Protein AF-A0A1R3HWG0-F1 (afdb_monomer)

pLDDT: mean 81.0, std 17.45, range [39.25, 95.12]

Solvent-accessible surface area (backbone atoms only — not comparable to full-atom values): 5310 Å² total; per-residue (Å²): 133,88,78,82,74,75,49,72,66,58,54,51,54,50,51,53,53,51,54,49,54,52,52,48,48,53,45,42,52,54,48,54,71,47,37,55,99,52,33,26,45,54,67,36,42,14,56,38,28,47,76,68,34,32,55,60,19,66,60,48,25,51,53,32,27,40,73,38,74,67,58,88,42,40,46,63,82,38,64,67,34,39,48,43,35,36,54,42,62,74,69,49,62,59,61,83,127

Nearest PDB structures (foldseek):
  4q04-assembly1_A  TM=6.152E-01  e=1.174E+00  Entamoeba histolytica
  2jq6-assembly1_A  TM=4.435E-01  e=1.039E+00  Homo sapiens
  3fia-assembly1_A  TM=5.300E-01  e=2.441E+00  Homo sapiens
  3t3u-assembly1_A  TM=6.505E-01  e=6.484E+00  Toxoplasma gondii

Sequence (97 aa):
MSSCKASKDDLEMRWIRRNKSSNDEELRSTICNYARDGWLSKRALADAFDVLNIINPDYAASKAIEQANGGYGINTKDDKELGKVVKYASTAPRSTN

Structure (mmCIF, N/CA/C/O backbone):
data_AF-A0A1R3HWG0-F1
#
_entry.id   AF-A0A1R3HWG0-F1
#
loop_
_atom_site.group_PDB
_atom_site.id
_atom_site.type_symbol
_atom_site.label_atom_id
_atom_site.label_alt_id
_atom_site.label_comp_id
_atom_site.label_asym_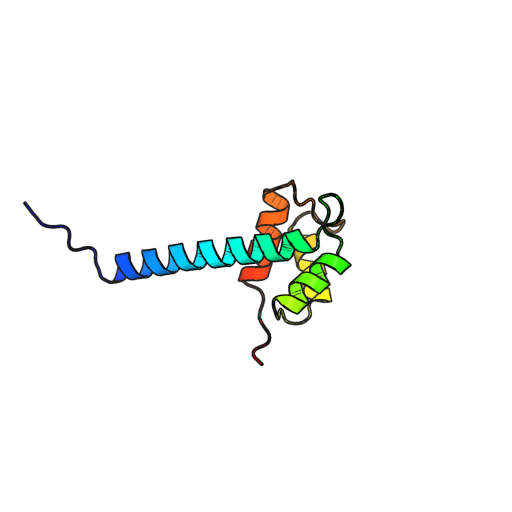id
_atom_site.label_entity_id
_atom_site.label_seq_id
_atom_site.pdbx_PDB_ins_code
_atom_site.Cartn_x
_atom_site.Cartn_y
_atom_site.Cartn_z
_atom_site.occupancy
_atom_site.B_iso_or_equiv
_atom_site.auth_seq_id
_atom_site.auth_comp_id
_atom_site.auth_asym_id
_atom_site.auth_atom_id
_atom_site.pdbx_PDB_model_num
ATOM 1 N N . MET A 1 1 ? 18.598 19.541 44.949 1.00 39.25 1 MET A N 1
ATOM 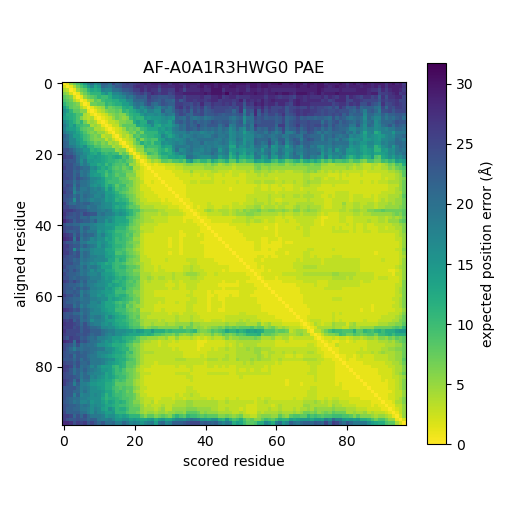2 C CA . MET A 1 1 ? 18.698 18.910 43.614 1.00 39.25 1 MET A CA 1
ATOM 3 C C . MET A 1 1 ? 17.291 18.527 43.183 1.00 39.25 1 MET A C 1
ATOM 5 O O . MET A 1 1 ? 16.738 17.569 43.706 1.00 39.25 1 MET A O 1
ATOM 9 N N . SER A 1 2 ? 16.659 19.366 42.358 1.00 40.19 2 SER A N 1
ATOM 10 C CA . SER A 1 2 ? 15.255 19.222 41.961 1.00 40.19 2 SER A CA 1
ATOM 11 C C . SER A 1 2 ? 15.063 17.985 41.089 1.00 40.19 2 SER A C 1
ATOM 13 O O . SER A 1 2 ? 15.627 17.880 40.006 1.00 40.19 2 SER A O 1
ATOM 15 N N . SER A 1 3 ? 14.288 17.035 41.607 1.00 42.59 3 SER A N 1
ATOM 16 C CA . SER A 1 3 ? 13.902 15.804 40.928 1.00 42.59 3 SER A CA 1
ATOM 17 C C . SER A 1 3 ? 12.926 16.152 39.801 1.00 42.59 3 SER A C 1
ATOM 19 O O . SER A 1 3 ? 11.817 16.620 40.071 1.00 42.59 3 SER A O 1
ATOM 21 N N . CYS A 1 4 ? 13.342 15.978 38.545 1.00 41.97 4 CYS A N 1
ATOM 22 C CA . CYS A 1 4 ? 12.477 16.136 37.380 1.00 41.97 4 CYS A CA 1
ATOM 23 C C . CYS A 1 4 ? 11.396 15.047 37.414 1.00 41.97 4 CYS A C 1
ATOM 25 O O . CYS A 1 4 ? 11.578 13.954 36.882 1.00 41.97 4 CYS A O 1
ATOM 27 N N . LYS A 1 5 ? 10.266 15.329 38.070 1.00 48.97 5 LYS A N 1
ATOM 28 C CA . LYS A 1 5 ? 9.025 14.578 37.873 1.00 48.97 5 LYS A CA 1
ATOM 29 C C . LYS A 1 5 ? 8.632 14.767 36.412 1.00 48.97 5 LYS A C 1
ATOM 31 O O . LYS A 1 5 ? 8.177 15.844 36.038 1.00 48.97 5 LYS A O 1
ATOM 36 N N . ALA A 1 6 ? 8.862 13.747 35.589 1.00 51.69 6 ALA A N 1
ATOM 37 C CA . ALA A 1 6 ? 8.299 13.698 34.248 1.00 51.69 6 ALA A CA 1
ATOM 38 C C . ALA A 1 6 ? 6.781 13.891 34.378 1.00 51.69 6 ALA A C 1
ATOM 40 O O . ALA A 1 6 ? 6.131 13.154 35.128 1.00 51.69 6 ALA A O 1
ATOM 41 N N . SER A 1 7 ? 6.246 14.932 33.733 1.00 54.59 7 SER A N 1
ATOM 42 C CA . SER A 1 7 ? 4.806 15.200 33.745 1.00 54.59 7 SER A CA 1
ATOM 43 C C . SER A 1 7 ? 4.071 13.990 33.178 1.00 54.59 7 SER A C 1
ATOM 45 O O . SER A 1 7 ? 4.603 13.269 32.330 1.00 54.59 7 SER A O 1
ATOM 47 N N . LYS A 1 8 ? 2.838 13.764 33.630 1.00 56.09 8 LYS A N 1
ATOM 48 C CA . LYS A 1 8 ? 1.977 12.682 33.130 1.00 56.09 8 LYS A CA 1
ATOM 49 C C . LYS A 1 8 ? 1.829 12.762 31.598 1.00 56.09 8 LYS A C 1
ATOM 51 O O . LYS A 1 8 ? 1.845 11.731 30.935 1.00 56.09 8 LYS A O 1
ATOM 56 N N . ASP A 1 9 ? 1.853 13.983 31.061 1.00 55.38 9 ASP A N 1
ATOM 57 C CA . ASP A 1 9 ? 1.874 14.310 29.631 1.00 55.38 9 ASP A CA 1
ATOM 58 C C . ASP A 1 9 ? 3.119 13.791 28.890 1.00 55.38 9 ASP A C 1
ATOM 60 O O . ASP A 1 9 ? 3.023 13.349 27.747 1.00 55.38 9 ASP A O 1
ATOM 64 N N . ASP A 1 10 ? 4.296 13.799 29.527 1.00 54.19 10 ASP A N 1
ATOM 65 C CA . ASP A 1 10 ? 5.552 13.335 28.916 1.00 54.19 10 ASP A CA 1
ATOM 66 C C . ASP A 1 10 ? 5.567 11.803 28.794 1.00 54.19 10 ASP A C 1
ATOM 68 O O . ASP A 1 10 ? 6.021 11.244 27.794 1.00 54.19 10 ASP A O 1
ATOM 72 N N . LEU A 1 11 ? 4.978 11.115 29.779 1.00 55.75 11 LEU A N 1
ATOM 73 C CA . LEU A 1 11 ? 4.757 9.672 29.731 1.00 55.75 11 LEU A CA 1
ATOM 74 C C . LEU A 1 11 ? 3.731 9.308 28.651 1.00 55.75 11 LEU A C 1
ATOM 76 O O . LEU A 1 11 ? 4.044 8.461 27.814 1.00 55.75 11 LEU A O 1
ATOM 80 N N . GLU A 1 12 ? 2.566 9.960 28.599 1.00 54.69 12 GLU A N 1
ATOM 81 C CA . GLU A 1 12 ? 1.557 9.703 27.556 1.00 54.69 12 GLU A CA 1
ATOM 82 C C . GLU A 1 12 ? 2.110 9.931 26.142 1.00 54.69 12 GLU A C 1
ATOM 84 O O . GLU A 1 12 ? 1.960 9.071 25.272 1.00 54.69 12 GLU A O 1
ATOM 89 N N . MET A 1 13 ? 2.868 11.010 25.924 1.00 54.78 13 MET A N 1
ATOM 90 C CA . MET A 1 13 ? 3.541 11.268 24.646 1.00 54.78 13 MET A CA 1
ATOM 91 C C . MET A 1 13 ? 4.550 10.173 24.273 1.00 54.78 13 MET A C 1
ATOM 93 O O . MET A 1 13 ? 4.719 9.852 23.093 1.00 54.78 13 MET A O 1
ATOM 97 N N . ARG A 1 14 ? 5.223 9.568 25.258 1.00 53.16 14 ARG A N 1
ATOM 98 C CA . ARG A 1 14 ? 6.200 8.490 25.043 1.00 53.16 14 ARG A CA 1
ATOM 99 C C . ARG A 1 14 ? 5.528 7.158 24.710 1.00 53.16 14 ARG A C 1
ATOM 101 O O . ARG A 1 14 ? 6.040 6.434 23.858 1.00 53.16 14 ARG A O 1
ATOM 108 N N . TRP A 1 15 ? 4.384 6.859 25.326 1.00 51.31 15 TRP A N 1
ATOM 109 C CA . TRP A 1 15 ? 3.555 5.694 24.996 1.00 51.31 15 TRP A CA 1
ATOM 110 C C . TRP A 1 15 ? 2.896 5.838 23.621 1.00 51.31 15 TRP A C 1
ATOM 112 O O . TRP A 1 15 ? 2.981 4.910 22.821 1.00 51.31 15 TRP A O 1
ATOM 122 N N . ILE A 1 16 ? 2.345 7.011 23.289 1.00 54.16 16 ILE A N 1
ATOM 123 C CA . ILE A 1 16 ? 1.772 7.296 21.961 1.00 54.16 16 ILE A CA 1
ATOM 124 C C . ILE A 1 16 ? 2.852 7.201 20.876 1.00 54.16 16 ILE A C 1
ATOM 126 O O . ILE A 1 16 ? 2.631 6.574 19.842 1.00 54.16 16 ILE A O 1
ATOM 130 N N . ARG A 1 17 ? 4.050 7.756 21.112 1.00 51.00 17 ARG A N 1
ATOM 131 C CA . ARG A 1 17 ? 5.177 7.664 20.168 1.00 51.00 17 ARG A CA 1
ATOM 132 C C . ARG A 1 17 ? 5.650 6.220 19.970 1.00 51.00 17 ARG A C 1
ATOM 134 O O . ARG A 1 17 ? 5.948 5.834 18.844 1.00 51.00 17 ARG A O 1
ATOM 141 N N . ARG A 1 18 ? 5.697 5.423 21.044 1.00 43.78 18 ARG A N 1
ATOM 142 C CA . ARG A 1 18 ? 6.094 4.008 20.993 1.00 43.78 18 ARG A CA 1
ATOM 143 C C . ARG A 1 18 ? 5.042 3.145 20.281 1.00 43.78 18 ARG A C 1
ATOM 145 O O . ARG A 1 18 ? 5.408 2.390 19.391 1.00 43.78 18 ARG A O 1
ATOM 152 N N . ASN A 1 19 ? 3.755 3.326 20.585 1.00 49.84 19 ASN A N 1
ATOM 153 C CA . ASN A 1 19 ? 2.658 2.618 19.910 1.00 49.84 19 ASN A CA 1
ATOM 154 C C . ASN A 1 19 ? 2.510 3.014 18.436 1.00 49.84 19 ASN A C 1
ATOM 156 O O . ASN A 1 19 ? 2.192 2.169 17.605 1.00 49.84 19 ASN A O 1
ATOM 160 N N . LYS A 1 20 ? 2.774 4.279 18.088 1.00 52.69 20 LYS A N 1
ATOM 161 C CA . LYS A 1 20 ? 2.775 4.730 16.692 1.00 52.69 20 LYS A CA 1
ATOM 162 C C . LYS A 1 20 ? 3.867 4.036 15.874 1.00 52.69 20 LYS A C 1
ATOM 164 O O . LYS A 1 20 ? 3.577 3.530 14.800 1.00 52.69 20 LYS A O 1
ATOM 169 N N . SER A 1 21 ? 5.077 3.928 16.428 1.00 55.62 21 SER A N 1
ATOM 170 C CA . SER A 1 21 ? 6.190 3.233 15.770 1.00 55.62 21 SER A CA 1
ATOM 171 C C . SER A 1 21 ? 5.930 1.734 15.586 1.00 55.62 21 SER A C 1
ATOM 173 O O . SER A 1 21 ? 6.267 1.203 14.534 1.00 55.62 21 SER A O 1
ATOM 175 N N . SER A 1 22 ? 5.304 1.062 16.562 1.00 58.78 22 SER A N 1
ATOM 176 C CA . SER A 1 22 ? 4.919 -0.352 16.414 1.00 58.78 22 SER A CA 1
ATOM 177 C C . SER A 1 22 ? 3.829 -0.555 15.360 1.00 58.78 22 SER A C 1
ATOM 179 O O . SER A 1 22 ? 3.911 -1.501 14.588 1.00 58.78 22 SER A O 1
ATOM 181 N N . ASN A 1 23 ? 2.850 0.349 15.264 1.00 74.50 23 ASN A N 1
ATOM 182 C CA . ASN A 1 23 ? 1.821 0.264 14.224 1.00 74.50 23 ASN A CA 1
ATOM 183 C C . ASN A 1 23 ? 2.372 0.539 12.818 1.00 74.50 23 ASN A C 1
ATOM 185 O O . ASN A 1 23 ? 1.956 -0.123 11.873 1.00 74.50 23 ASN A O 1
ATOM 189 N N . ASP A 1 24 ? 3.289 1.498 12.653 1.00 81.06 24 ASP A N 1
ATOM 190 C CA . ASP A 1 24 ? 3.898 1.783 11.346 1.00 81.06 24 ASP A CA 1
ATOM 191 C C . ASP A 1 24 ? 4.814 0.630 10.879 1.00 81.06 24 ASP A C 1
ATOM 193 O O . ASP A 1 24 ? 4.861 0.333 9.685 1.00 81.06 24 ASP A O 1
ATOM 197 N N . GLU A 1 25 ? 5.503 -0.060 11.796 1.00 83.62 25 GLU A N 1
ATOM 198 C CA . GLU A 1 25 ? 6.321 -1.241 11.478 1.00 83.62 25 GLU A CA 1
ATOM 199 C C . GLU A 1 25 ? 5.463 -2.452 11.081 1.00 83.62 25 GLU A C 1
ATOM 201 O O . GLU A 1 25 ? 5.727 -3.073 10.052 1.00 83.62 25 GLU A O 1
ATOM 206 N N . GLU A 1 26 ? 4.383 -2.725 11.819 1.00 85.44 26 GLU A N 1
ATOM 207 C CA . GLU A 1 26 ? 3.399 -3.760 11.470 1.00 85.44 26 GLU A CA 1
ATOM 208 C C . GLU A 1 26 ? 2.741 -3.480 10.111 1.00 85.44 26 GLU A C 1
ATOM 210 O O . GLU A 1 26 ? 2.608 -4.377 9.272 1.00 85.44 26 GLU A O 1
ATOM 215 N N . LEU A 1 27 ? 2.388 -2.216 9.845 1.00 89.62 27 LEU A N 1
ATOM 216 C CA . LEU A 1 27 ? 1.865 -1.783 8.549 1.00 89.62 27 LEU A CA 1
ATOM 217 C C . LEU A 1 27 ? 2.881 -2.002 7.436 1.00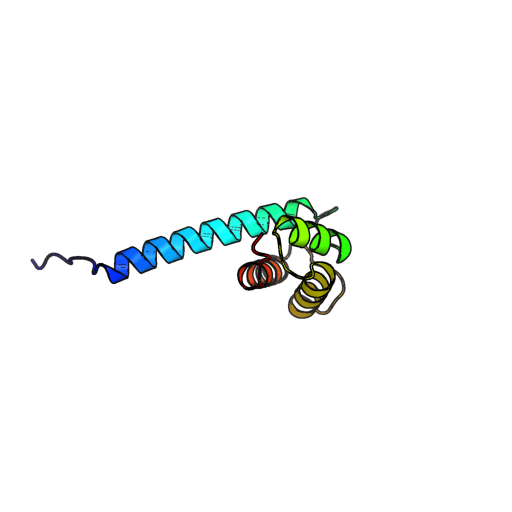 89.62 27 LEU A C 1
ATOM 219 O O . LEU A 1 27 ? 2.542 -2.563 6.396 1.00 89.62 27 LEU A O 1
ATOM 223 N N . ARG A 1 28 ? 4.129 -1.582 7.655 1.00 90.62 28 ARG A N 1
ATOM 224 C CA . ARG A 1 28 ? 5.216 -1.762 6.693 1.00 90.62 28 ARG A CA 1
ATOM 225 C C . ARG A 1 28 ? 5.439 -3.240 6.392 1.00 90.62 28 ARG A C 1
ATOM 227 O O . ARG A 1 28 ? 5.532 -3.596 5.222 1.00 90.62 28 ARG A O 1
ATOM 234 N N . SER A 1 29 ? 5.489 -4.083 7.420 1.00 89.88 29 SER A N 1
ATOM 235 C CA . SER A 1 29 ? 5.664 -5.531 7.288 1.00 89.88 29 SER A CA 1
ATOM 236 C C . SER A 1 29 ? 4.510 -6.161 6.504 1.00 89.88 29 SER A C 1
ATOM 238 O O . SER A 1 29 ? 4.734 -6.842 5.503 1.00 89.88 29 SER A O 1
ATOM 240 N N . THR A 1 30 ? 3.268 -5.832 6.875 1.00 91.75 30 THR A N 1
ATOM 241 C CA . THR A 1 30 ? 2.061 -6.313 6.189 1.00 91.75 30 THR A CA 1
ATOM 242 C C . THR A 1 30 ? 2.062 -5.910 4.720 1.00 91.75 30 THR A C 1
ATOM 244 O O . THR A 1 30 ? 1.893 -6.762 3.858 1.00 91.75 30 THR A O 1
ATOM 247 N N . ILE A 1 31 ? 2.314 -4.636 4.412 1.00 92.12 31 ILE A N 1
ATOM 248 C CA . ILE A 1 31 ? 2.352 -4.126 3.036 1.00 92.12 31 ILE A CA 1
ATOM 249 C C . ILE A 1 31 ? 3.480 -4.797 2.237 1.00 92.12 31 ILE A C 1
ATOM 251 O O . ILE A 1 31 ? 3.260 -5.219 1.103 1.00 92.12 31 ILE A O 1
ATOM 255 N N . CYS A 1 32 ? 4.671 -4.965 2.820 1.00 91.31 32 CYS A N 1
ATOM 256 C CA . CYS A 1 32 ? 5.799 -5.629 2.162 1.00 91.31 32 CYS A CA 1
ATOM 257 C C . CYS A 1 32 ? 5.541 -7.106 1.838 1.00 91.31 32 CYS A C 1
ATOM 259 O O . CYS A 1 32 ? 6.064 -7.584 0.833 1.00 91.31 32 CYS A O 1
ATOM 261 N N . ASN A 1 33 ? 4.719 -7.816 2.617 1.00 93.19 33 ASN A N 1
ATOM 262 C CA . ASN A 1 33 ? 4.383 -9.221 2.345 1.00 93.19 33 ASN A CA 1
ATOM 263 C C . ASN A 1 33 ? 3.636 -9.423 1.016 1.00 93.19 33 ASN A C 1
ATOM 265 O O . ASN A 1 33 ? 3.675 -10.514 0.4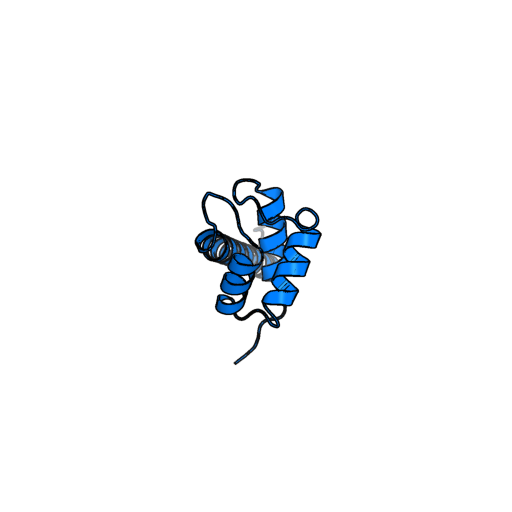51 1.00 93.19 33 ASN A O 1
ATOM 269 N N . TYR A 1 34 ? 2.992 -8.378 0.492 1.00 93.12 34 TYR A N 1
ATOM 270 C CA . TYR A 1 34 ? 2.299 -8.415 -0.799 1.00 93.12 34 TYR A CA 1
ATOM 271 C C . TYR A 1 34 ? 3.200 -8.012 -1.975 1.00 93.12 34 TYR A C 1
ATOM 273 O O . TYR A 1 34 ? 2.791 -8.100 -3.135 1.00 93.12 34 TYR A O 1
ATOM 281 N N . ALA A 1 35 ? 4.432 -7.572 -1.711 1.00 91.12 35 ALA A N 1
ATOM 282 C CA . ALA A 1 35 ? 5.369 -7.197 -2.759 1.00 91.12 35 ALA A CA 1
ATOM 283 C C . ALA A 1 35 ? 5.876 -8.430 -3.520 1.00 91.12 35 ALA A C 1
ATOM 285 O O . ALA A 1 35 ? 6.201 -9.460 -2.931 1.00 91.12 35 ALA A O 1
ATOM 286 N N . ARG A 1 36 ? 6.012 -8.305 -4.842 1.00 90.62 36 ARG A N 1
ATOM 287 C CA . ARG A 1 36 ? 6.655 -9.303 -5.706 1.00 90.62 36 ARG A CA 1
ATOM 288 C C . ARG A 1 36 ? 7.923 -8.711 -6.292 1.00 90.62 36 ARG A C 1
ATOM 290 O O . ARG A 1 36 ? 7.891 -7.610 -6.829 1.00 90.62 36 ARG A O 1
ATOM 297 N N . ASP A 1 37 ? 9.045 -9.407 -6.126 1.00 88.19 37 ASP A N 1
ATOM 298 C CA . ASP A 1 37 ? 10.362 -8.979 -6.625 1.00 88.19 37 ASP A CA 1
ATOM 299 C C . ASP A 1 37 ? 10.788 -7.567 -6.166 1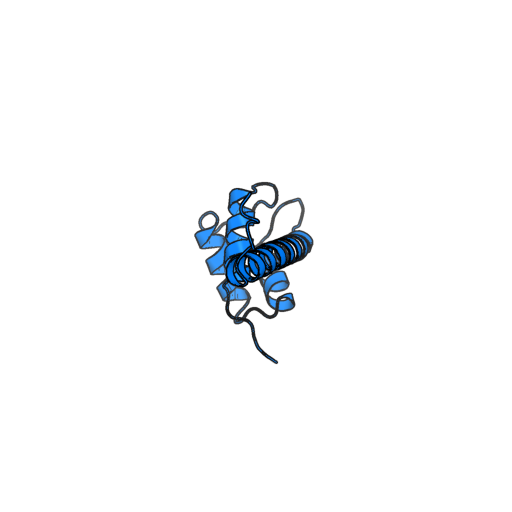.00 88.19 37 ASP A C 1
ATOM 301 O O . ASP A 1 37 ? 11.517 -6.848 -6.851 1.00 88.19 37 ASP A O 1
ATOM 305 N N . GLY A 1 38 ? 10.341 -7.154 -4.975 1.00 87.94 38 GLY A N 1
ATOM 306 C CA . GLY A 1 38 ? 10.610 -5.819 -4.430 1.00 87.94 38 GLY A CA 1
ATOM 307 C C . GLY A 1 38 ? 9.708 -4.710 -4.984 1.00 87.94 38 GLY A C 1
ATOM 308 O O . GLY A 1 38 ? 9.989 -3.534 -4.771 1.00 87.94 38 GLY A O 1
ATOM 309 N N . TRP A 1 39 ? 8.628 -5.070 -5.677 1.00 91.56 39 TRP A N 1
ATOM 310 C CA . TRP A 1 39 ? 7.652 -4.139 -6.228 1.00 91.56 39 TRP A CA 1
ATOM 311 C C . TRP A 1 39 ? 6.237 -4.442 -5.737 1.00 91.56 39 TRP A C 1
ATOM 313 O O . TRP A 1 39 ? 5.782 -5.585 -5.712 1.00 91.56 39 TRP A O 1
ATOM 323 N N . LEU A 1 40 ? 5.507 -3.389 -5.391 1.00 92.56 40 LEU A N 1
ATOM 324 C CA . LEU A 1 40 ? 4.084 -3.427 -5.079 1.00 92.56 40 LEU A CA 1
ATOM 325 C C . LEU A 1 40 ? 3.297 -2.847 -6.245 1.00 92.56 40 LEU A C 1
ATOM 327 O O . LEU A 1 40 ? 3.347 -1.650 -6.533 1.00 92.56 40 LEU A O 1
ATOM 331 N N . SER A 1 41 ? 2.538 -3.714 -6.903 1.00 93.81 41 SER A N 1
ATOM 332 C CA . SER A 1 41 ? 1.531 -3.286 -7.870 1.00 93.81 41 SER A CA 1
ATOM 333 C C . SER A 1 41 ? 0.319 -2.685 -7.155 1.00 93.81 41 SER A C 1
ATOM 335 O O . SER A 1 41 ? 0.073 -2.972 -5.982 1.00 93.81 41 SER A O 1
ATOM 337 N N . LYS A 1 42 ? -0.500 -1.910 -7.878 1.00 93.75 42 LYS A N 1
ATOM 338 C CA . LYS A 1 42 ? -1.780 -1.408 -7.351 1.00 93.75 42 LYS A CA 1
ATOM 339 C C . LYS A 1 42 ? -2.651 -2.528 -6.778 1.00 93.75 42 LYS A C 1
ATOM 341 O O . LYS A 1 42 ? -3.221 -2.354 -5.710 1.00 93.75 42 LYS A O 1
ATOM 346 N N . ARG A 1 43 ? -2.728 -3.666 -7.477 1.00 94.25 43 ARG A N 1
ATOM 347 C CA . ARG A 1 43 ? -3.523 -4.828 -7.061 1.00 94.25 43 ARG A CA 1
ATOM 348 C C . ARG A 1 43 ? -3.022 -5.391 -5.730 1.00 94.25 43 ARG A C 1
ATOM 350 O O . ARG A 1 43 ? -3.794 -5.500 -4.794 1.00 94.25 43 ARG A O 1
ATOM 357 N N . ALA A 1 44 ? -1.718 -5.644 -5.637 1.00 94.44 44 ALA A N 1
ATOM 358 C CA . ALA A 1 44 ? -1.092 -6.156 -4.421 1.00 94.44 44 ALA A CA 1
ATOM 359 C C . ALA A 1 44 ? -1.258 -5.201 -3.229 1.00 94.44 44 ALA A C 1
ATOM 361 O O . ALA A 1 44 ? -1.502 -5.633 -2.107 1.00 94.44 44 ALA A O 1
ATOM 362 N N . LEU A 1 45 ? -1.159 -3.891 -3.475 1.00 94.31 45 LEU A N 1
ATOM 363 C CA . LEU A 1 45 ? -1.374 -2.890 -2.438 1.00 94.31 45 LEU A CA 1
ATOM 364 C C . LEU A 1 45 ? -2.842 -2.817 -1.994 1.00 94.31 45 LEU A C 1
ATOM 366 O O . LEU A 1 45 ? -3.102 -2.634 -0.809 1.00 94.31 45 LEU A O 1
ATOM 370 N N . ALA A 1 46 ? -3.792 -2.980 -2.918 1.00 95.12 46 ALA A N 1
ATOM 371 C CA . ALA A 1 46 ? -5.210 -3.065 -2.583 1.00 95.12 46 ALA A CA 1
ATOM 372 C C . ALA A 1 46 ? -5.500 -4.299 -1.715 1.00 95.12 46 ALA A C 1
ATOM 374 O O . ALA A 1 46 ? -6.153 -4.157 -0.688 1.00 95.12 46 ALA A O 1
ATOM 375 N N . ASP A 1 47 ? -4.937 -5.464 -2.051 1.00 94.88 47 ASP A N 1
ATOM 376 C CA . ASP A 1 47 ? -5.081 -6.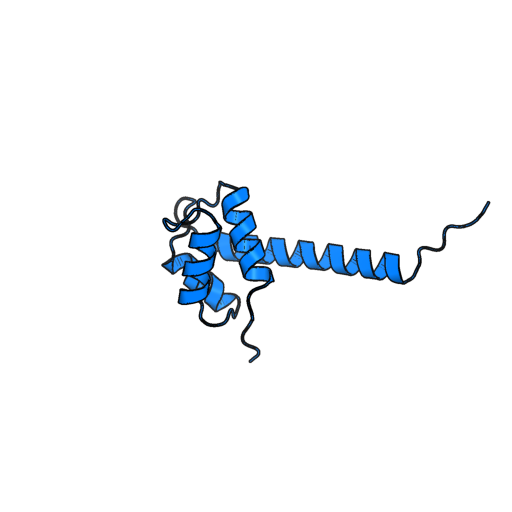682 -1.240 1.00 94.88 47 ASP A CA 1
ATOM 377 C C . ASP A 1 47 ? -4.498 -6.494 0.177 1.00 94.88 47 ASP A C 1
ATOM 379 O O . ASP A 1 47 ? -5.103 -6.903 1.169 1.00 94.88 47 ASP A O 1
ATOM 383 N N . ALA A 1 48 ? -3.356 -5.807 0.302 1.00 93.75 48 ALA A N 1
ATOM 384 C CA . ALA A 1 48 ? -2.790 -5.459 1.606 1.00 93.75 48 ALA A CA 1
ATOM 385 C C . ALA A 1 48 ? -3.705 -4.509 2.398 1.00 93.75 48 ALA A C 1
ATOM 387 O O . ALA A 1 48 ? -3.884 -4.661 3.605 1.00 93.75 48 ALA A O 1
ATOM 388 N N . PHE A 1 49 ? -4.286 -3.513 1.729 1.00 94.06 49 PHE A N 1
ATOM 389 C CA . PHE A 1 49 ? -5.194 -2.547 2.348 1.00 94.06 49 PHE A CA 1
ATOM 390 C C . PHE A 1 49 ? -6.516 -3.179 2.785 1.00 94.06 49 PHE A C 1
ATOM 392 O O . PHE A 1 49 ? -7.041 -2.793 3.829 1.00 94.06 49 PHE A O 1
ATOM 399 N N . ASP A 1 50 ? -7.005 -4.173 2.050 1.00 94.00 50 ASP A N 1
ATOM 400 C CA . ASP A 1 50 ? -8.179 -4.960 2.420 1.00 94.00 50 ASP A CA 1
ATOM 401 C C . ASP A 1 50 ? -7.947 -5.720 3.736 1.00 94.00 50 ASP A C 1
ATOM 403 O O . ASP A 1 50 ? -8.719 -5.574 4.682 1.00 94.00 50 ASP A O 1
ATOM 407 N N . VAL A 1 51 ? -6.801 -6.402 3.876 1.00 92.38 51 VAL A N 1
ATOM 408 C CA . VAL A 1 51 ? -6.418 -7.078 5.133 1.00 92.38 51 VAL A CA 1
ATOM 409 C C . VAL A 1 51 ? -6.254 -6.102 6.299 1.00 92.38 51 VAL A C 1
ATOM 411 O O . VAL A 1 51 ? -6.585 -6.419 7.442 1.00 92.38 51 VAL A O 1
ATOM 414 N N . LEU A 1 52 ? -5.801 -4.879 6.023 1.00 90.06 52 LEU A N 1
ATOM 415 C CA . LEU A 1 52 ? -5.709 -3.805 7.015 1.00 90.06 52 LEU A CA 1
ATOM 416 C C . LEU A 1 52 ? -7.065 -3.154 7.344 1.00 90.06 52 LEU A C 1
ATOM 418 O O . LEU A 1 52 ? -7.098 -2.187 8.118 1.00 90.06 52 LEU A O 1
ATOM 422 N N . ASN A 1 53 ? -8.159 -3.680 6.782 1.00 92.69 53 ASN A N 1
ATOM 423 C CA . ASN A 1 53 ? -9.523 -3.169 6.871 1.00 92.69 53 ASN A CA 1
ATOM 424 C C . ASN A 1 53 ? -9.631 -1.698 6.455 1.00 92.69 53 ASN A C 1
ATOM 426 O O . ASN A 1 53 ? -10.389 -0.934 7.048 1.00 92.69 53 ASN A O 1
ATOM 430 N N . ILE A 1 54 ? -8.853 -1.258 5.468 1.00 92.06 54 ILE A N 1
ATOM 431 C CA . ILE A 1 54 ? -8.946 0.105 4.939 1.00 92.06 54 ILE A CA 1
ATOM 432 C C . ILE A 1 54 ? -10.184 0.209 4.049 1.00 92.06 54 ILE A C 1
ATOM 434 O O . ILE A 1 54 ? -10.430 -0.634 3.190 1.00 92.06 54 ILE A O 1
ATOM 438 N N . ILE A 1 55 ? -10.964 1.274 4.236 1.00 92.44 55 ILE A N 1
ATOM 439 C CA . ILE A 1 55 ? -12.169 1.513 3.439 1.00 92.44 55 ILE A CA 1
ATOM 440 C C . ILE A 1 55 ? -11.784 1.760 1.977 1.00 92.44 55 ILE A C 1
ATOM 442 O O . ILE A 1 55 ? -10.914 2.583 1.686 1.00 92.44 55 ILE A O 1
ATOM 446 N N . ASN A 1 56 ? -12.499 1.107 1.055 1.00 92.94 56 ASN A N 1
ATOM 447 C CA . ASN A 1 56 ? -12.295 1.213 -0.393 1.00 92.94 56 ASN A CA 1
ATOM 448 C C . ASN A 1 56 ? -10.827 0.953 -0.802 1.00 92.94 56 ASN A C 1
ATOM 450 O O . ASN A 1 56 ? -10.166 1.861 -1.325 1.00 92.94 56 ASN A O 1
ATOM 454 N N . PRO A 1 57 ? -10.308 -0.273 -0.595 1.00 93.75 57 PRO A N 1
ATOM 455 C CA . PRO A 1 57 ? -8.886 -0.589 -0.743 1.00 93.75 57 PRO A CA 1
ATOM 456 C C . PRO A 1 57 ? -8.328 -0.281 -2.139 1.00 93.75 57 PRO A C 1
ATOM 458 O O . PRO A 1 57 ? -7.231 0.261 -2.249 1.00 93.75 57 PRO A O 1
ATOM 461 N N . ASP A 1 58 ? -9.091 -0.515 -3.212 1.00 94.19 58 ASP A N 1
ATOM 462 C CA . ASP A 1 58 ? -8.686 -0.171 -4.584 1.00 94.19 58 ASP A CA 1
ATOM 463 C C . ASP A 1 58 ? -8.460 1.334 -4.796 1.00 94.19 58 ASP A C 1
ATOM 465 O O . ASP A 1 58 ? -7.497 1.748 -5.455 1.00 94.19 58 ASP A O 1
ATOM 469 N N . TYR A 1 59 ? -9.353 2.167 -4.250 1.00 93.25 59 TYR A N 1
ATOM 470 C CA . TYR A 1 59 ? -9.237 3.623 -4.335 1.00 93.25 59 TYR A CA 1
ATOM 471 C C . TYR A 1 59 ? -8.074 4.116 -3.473 1.00 93.25 59 TYR A C 1
ATOM 473 O O . TYR A 1 59 ? -7.239 4.896 -3.941 1.00 93.25 59 TYR A O 1
ATOM 481 N N . ALA A 1 60 ? -7.982 3.603 -2.245 1.00 93.88 60 ALA A N 1
ATOM 482 C CA . ALA A 1 60 ? -6.902 3.887 -1.313 1.00 93.88 60 ALA A CA 1
ATOM 483 C C . ALA A 1 60 ? -5.529 3.544 -1.916 1.00 93.88 60 ALA A C 1
ATOM 485 O O . ALA A 1 60 ? -4.630 4.384 -1.906 1.00 93.88 60 ALA A O 1
ATOM 486 N N . ALA A 1 61 ? -5.379 2.363 -2.523 1.00 94.56 61 ALA A N 1
ATOM 487 C CA . ALA A 1 61 ? -4.145 1.934 -3.178 1.00 94.56 61 ALA A CA 1
ATOM 488 C C . ALA A 1 61 ? -3.763 2.861 -4.338 1.00 94.56 61 ALA A C 1
ATOM 490 O O . ALA A 1 61 ? -2.612 3.283 -4.450 1.00 94.56 61 ALA A O 1
ATOM 491 N N . SER A 1 62 ? -4.737 3.248 -5.169 1.00 94.31 62 SER A N 1
ATOM 492 C CA . SER A 1 62 ? -4.517 4.216 -6.249 1.00 94.31 62 SER A CA 1
ATOM 493 C C . SER A 1 62 ? -3.989 5.556 -5.727 1.00 94.31 62 SER A C 1
ATOM 495 O O . SER A 1 62 ? -3.002 6.071 -6.251 1.00 94.31 62 SER A O 1
ATOM 497 N N . LYS A 1 63 ? -4.612 6.110 -4.679 1.00 94.06 63 LYS A N 1
ATOM 498 C CA . LYS A 1 63 ? -4.190 7.387 -4.083 1.00 94.06 63 LYS A CA 1
ATOM 499 C C . LYS A 1 63 ? -2.836 7.282 -3.386 1.00 94.06 63 LYS A C 1
ATOM 501 O O . LYS A 1 63 ? -2.041 8.212 -3.492 1.00 94.06 63 LYS A O 1
ATOM 506 N N . ALA A 1 64 ? -2.558 6.169 -2.711 1.00 93.44 64 ALA A N 1
ATOM 507 C CA . ALA A 1 64 ? -1.275 5.936 -2.059 1.00 93.44 64 ALA A CA 1
ATOM 508 C C . ALA A 1 64 ? -0.123 5.914 -3.076 1.00 93.44 64 ALA A C 1
ATOM 510 O O . ALA A 1 64 ? 0.888 6.580 -2.860 1.00 93.44 64 ALA A O 1
ATOM 511 N N . ILE A 1 65 ? -0.294 5.228 -4.213 1.00 93.62 65 ILE A N 1
ATOM 512 C CA . ILE A 1 65 ? 0.719 5.181 -5.282 1.00 93.62 65 ILE A CA 1
ATOM 513 C C . ILE A 1 65 ? 0.907 6.555 -5.930 1.00 93.62 65 ILE A C 1
ATOM 515 O O . ILE A 1 65 ? 2.038 7.003 -6.117 1.00 93.62 65 ILE A O 1
ATOM 519 N N . GLU A 1 66 ? -0.189 7.257 -6.226 1.00 93.69 66 GLU A N 1
ATOM 520 C CA . GLU A 1 66 ? -0.140 8.614 -6.782 1.00 93.69 66 GLU A CA 1
ATOM 521 C C . GLU A 1 66 ? 0.662 9.566 -5.879 1.00 93.69 66 GLU A C 1
ATOM 523 O O . GLU A 1 66 ? 1.537 10.284 -6.359 1.00 93.69 66 GLU A O 1
ATOM 528 N N . GLN A 1 67 ? 0.436 9.523 -4.562 1.00 91.19 67 GLN A N 1
ATOM 529 C CA . GLN A 1 67 ? 1.181 10.340 -3.597 1.00 91.19 67 GLN A CA 1
ATOM 530 C C . GLN A 1 67 ? 2.639 9.889 -3.413 1.00 91.19 67 GLN A C 1
ATOM 532 O O . GLN A 1 67 ? 3.518 10.706 -3.103 1.00 91.19 67 GLN A O 1
ATOM 537 N N . ALA A 1 68 ? 2.906 8.591 -3.568 1.00 91.38 68 ALA A N 1
ATOM 538 C CA . ALA A 1 68 ? 4.231 8.029 -3.375 1.00 91.38 68 ALA A CA 1
ATOM 539 C C . ALA A 1 68 ? 5.192 8.441 -4.491 1.00 91.38 68 ALA A C 1
ATOM 541 O O . ALA A 1 68 ? 6.216 9.073 -4.198 1.00 91.38 68 ALA A O 1
ATOM 542 N N . ASN A 1 69 ? 4.835 8.129 -5.740 1.00 88.50 69 ASN A N 1
ATOM 543 C CA . ASN A 1 69 ? 5.704 8.307 -6.905 1.00 88.50 69 ASN A CA 1
ATOM 544 C C . ASN A 1 69 ? 4.987 8.629 -8.226 1.00 88.50 69 ASN A C 1
ATOM 546 O O . ASN A 1 69 ? 5.624 8.643 -9.277 1.00 88.50 69 ASN A O 1
ATOM 550 N N . GLY A 1 70 ? 3.683 8.910 -8.195 1.00 85.81 70 GLY A N 1
ATOM 551 C CA . GLY A 1 70 ? 2.959 9.383 -9.375 1.00 85.81 70 GLY A CA 1
ATOM 552 C C . GLY A 1 70 ? 2.339 8.303 -10.267 1.00 85.81 70 GLY A C 1
ATOM 553 O O . GLY A 1 70 ? 1.900 8.644 -11.360 1.00 85.81 70 GLY A O 1
ATOM 554 N N . GLY A 1 71 ? 2.234 7.040 -9.824 1.00 81.31 71 GLY A N 1
ATOM 555 C CA . GLY A 1 71 ? 1.218 6.121 -10.380 1.00 81.31 71 GLY A CA 1
ATOM 556 C C . GLY A 1 71 ? 1.667 4.749 -10.894 1.00 81.31 71 GLY A C 1
ATOM 557 O O . GLY A 1 71 ? 0.803 3.967 -11.285 1.00 81.31 71 GLY A O 1
ATOM 558 N N . TYR A 1 72 ? 2.962 4.415 -10.901 1.00 79.81 72 TYR A N 1
ATOM 559 C CA . TYR A 1 72 ? 3.448 3.192 -11.572 1.00 79.81 72 TYR A CA 1
ATOM 560 C C . TYR A 1 72 ? 3.481 1.930 -10.683 1.00 79.81 72 TYR A C 1
ATOM 562 O O . TYR A 1 72 ? 3.495 0.814 -11.199 1.00 79.81 72 TYR A O 1
ATOM 570 N N . GLY A 1 73 ? 3.450 2.085 -9.359 1.00 86.25 73 GLY A N 1
ATOM 571 C CA . GLY A 1 73 ? 3.662 1.015 -8.369 1.00 86.25 73 GLY A CA 1
ATOM 572 C C . GLY A 1 73 ? 4.645 1.486 -7.299 1.00 86.25 73 GLY A C 1
ATOM 573 O O . GLY A 1 73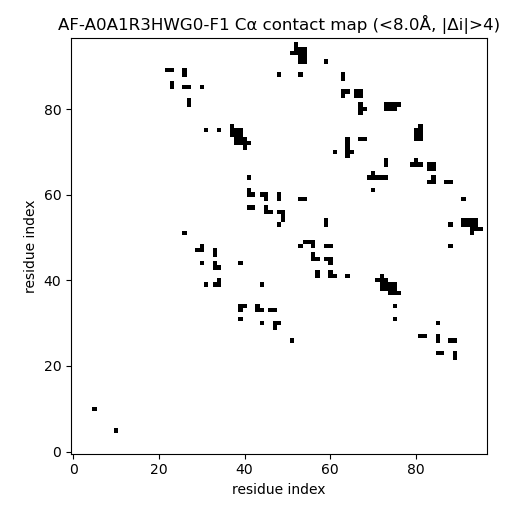 ? 5.167 2.576 -7.440 1.00 86.25 73 GLY A O 1
ATOM 574 N N . ILE A 1 74 ? 4.905 0.727 -6.237 1.00 92.50 74 ILE A N 1
ATOM 575 C CA . ILE A 1 74 ? 5.852 1.135 -5.178 1.00 92.50 74 ILE A CA 1
ATOM 576 C C . ILE A 1 74 ? 7.072 0.231 -5.204 1.00 92.50 74 ILE A C 1
ATOM 578 O O . ILE A 1 74 ? 6.928 -0.989 -5.128 1.00 92.50 74 ILE A O 1
ATOM 582 N N . ASN A 1 75 ? 8.266 0.812 -5.255 1.00 92.19 75 ASN A N 1
ATOM 583 C CA . ASN A 1 75 ? 9.492 0.069 -5.016 1.00 92.19 75 ASN A CA 1
ATOM 584 C C . ASN A 1 75 ? 9.692 -0.085 -3.503 1.00 92.19 75 ASN A C 1
ATOM 586 O O . ASN A 1 75 ? 9.933 0.891 -2.797 1.00 92.19 75 ASN A O 1
ATOM 590 N N . THR A 1 76 ? 9.617 -1.310 -2.979 1.00 89.69 76 THR A N 1
ATOM 591 C CA . THR A 1 76 ? 9.752 -1.545 -1.530 1.00 89.69 76 THR A CA 1
ATOM 592 C C . THR A 1 76 ? 11.171 -1.348 -1.010 1.00 89.69 76 THR A C 1
ATOM 594 O O . THR A 1 76 ? 11.363 -1.234 0.199 1.00 89.69 76 THR A O 1
ATOM 597 N N . LYS A 1 77 ? 12.165 -1.275 -1.905 1.00 88.12 77 LYS A N 1
ATOM 598 C CA .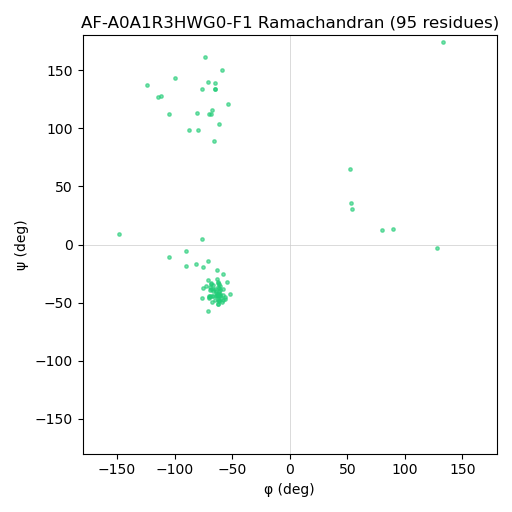 LYS A 1 77 ? 13.544 -0.895 -1.568 1.00 88.12 77 LYS A CA 1
ATOM 599 C C . LYS A 1 77 ? 13.721 0.621 -1.473 1.00 88.12 77 LYS A C 1
ATOM 601 O O . LYS A 1 77 ? 14.725 1.070 -0.927 1.00 88.12 77 LYS A O 1
ATOM 606 N N . ASP A 1 78 ? 12.782 1.403 -2.009 1.00 91.38 78 ASP A N 1
ATOM 607 C CA . ASP A 1 78 ? 12.776 2.850 -1.835 1.00 91.38 78 ASP A CA 1
ATOM 608 C C . ASP A 1 78 ? 12.020 3.208 -0.548 1.00 91.38 78 ASP A C 1
ATOM 610 O O . ASP A 1 78 ? 10.789 3.265 -0.491 1.00 91.38 78 ASP A O 1
ATOM 614 N N . ASP A 1 79 ? 12.783 3.452 0.517 1.00 88.38 79 ASP A N 1
ATOM 615 C CA . ASP A 1 79 ? 12.244 3.804 1.833 1.00 88.38 79 ASP A CA 1
ATOM 616 C C . ASP A 1 79 ? 11.366 5.069 1.812 1.00 88.38 79 ASP A C 1
ATOM 618 O O . ASP A 1 79 ? 10.482 5.216 2.660 1.00 88.38 79 ASP A O 1
ATOM 622 N N . LYS A 1 80 ? 11.565 5.986 0.852 1.00 90.56 80 LYS A N 1
ATOM 623 C CA . LYS A 1 80 ? 10.742 7.199 0.743 1.00 90.56 80 LYS A CA 1
ATOM 624 C C . LYS A 1 80 ? 9.381 6.879 0.140 1.00 90.56 80 LYS A C 1
ATOM 626 O O . LYS A 1 80 ? 8.374 7.356 0.664 1.00 90.56 80 LYS A O 1
ATOM 631 N N . GLU A 1 81 ? 9.332 6.101 -0.938 1.00 92.00 81 GLU A N 1
ATOM 632 C CA . GLU A 1 81 ? 8.075 5.659 -1.547 1.00 92.00 81 GLU A CA 1
ATOM 633 C C . GLU A 1 81 ? 7.275 4.796 -0.570 1.00 92.00 81 GLU A C 1
ATOM 635 O O . GLU A 1 81 ? 6.115 5.103 -0.275 1.00 92.00 81 GLU A O 1
ATOM 640 N N . LEU A 1 82 ? 7.913 3.771 0.002 1.00 90.81 82 LEU A N 1
ATOM 641 C CA . LEU A 1 82 ? 7.277 2.870 0.957 1.00 90.81 82 LEU A CA 1
ATOM 642 C C . LEU A 1 82 ? 6.819 3.616 2.216 1.00 90.81 82 LEU A C 1
ATOM 644 O O . LEU A 1 82 ? 5.690 3.429 2.668 1.00 90.81 82 LEU A O 1
ATOM 648 N N . GLY A 1 83 ? 7.646 4.519 2.750 1.00 91.69 83 GLY A N 1
ATOM 649 C CA . GLY A 1 83 ? 7.294 5.328 3.916 1.00 91.69 83 GLY A CA 1
ATOM 650 C C . GLY A 1 83 ? 6.063 6.211 3.690 1.00 91.69 83 GLY A C 1
ATOM 651 O O . GLY A 1 83 ? 5.242 6.367 4.596 1.00 91.69 83 GLY A O 1
ATOM 652 N N . LYS A 1 84 ? 5.872 6.754 2.479 1.00 92.94 84 LYS A N 1
ATOM 653 C CA . LYS A 1 84 ? 4.653 7.506 2.133 1.00 92.94 84 LYS A CA 1
ATOM 654 C C . LYS A 1 84 ? 3.415 6.613 2.110 1.00 92.94 84 LYS A C 1
ATOM 656 O O . LYS A 1 84 ? 2.368 7.036 2.591 1.00 92.94 84 LYS A O 1
ATOM 661 N N . VAL A 1 85 ? 3.534 5.390 1.597 1.00 92.81 85 VAL A N 1
ATOM 662 C CA . VAL A 1 85 ? 2.424 4.425 1.565 1.00 92.81 85 VAL A CA 1
ATOM 663 C C . VAL A 1 85 ? 2.039 3.973 2.969 1.00 92.81 85 VAL A C 1
ATOM 665 O O . VAL A 1 85 ? 0.858 3.980 3.303 1.00 92.81 85 VAL A O 1
ATOM 668 N N . VAL A 1 86 ? 3.018 3.666 3.822 1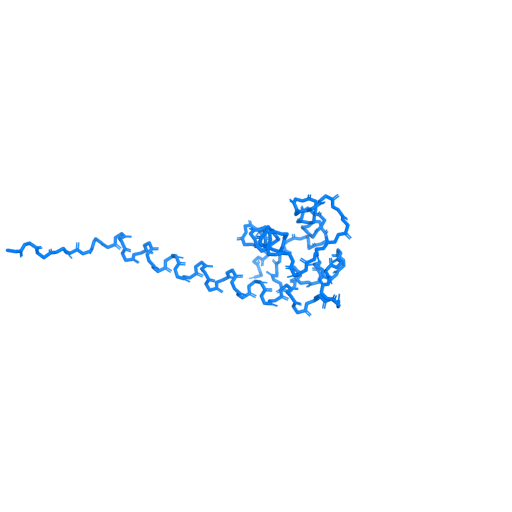.00 92.56 86 VAL A N 1
ATOM 669 C CA . VAL A 1 86 ? 2.780 3.324 5.234 1.00 92.56 86 VAL A CA 1
ATOM 670 C C . VAL A 1 86 ? 2.107 4.486 5.963 1.00 92.56 86 VAL A C 1
ATOM 672 O O . VAL A 1 86 ? 1.103 4.294 6.647 1.00 92.56 86 VAL A O 1
ATOM 675 N N . LYS A 1 87 ? 2.590 5.716 5.746 1.00 91.25 87 LYS A N 1
ATOM 676 C CA . LYS A 1 87 ? 1.980 6.926 6.309 1.00 91.25 87 LYS A CA 1
ATOM 677 C C . LYS A 1 87 ? 0.544 7.139 5.827 1.00 91.25 87 LYS A C 1
ATOM 679 O O . LYS A 1 87 ? -0.285 7.603 6.602 1.00 91.25 87 LYS A O 1
ATOM 684 N N . TYR A 1 88 ? 0.250 6.834 4.564 1.00 91.56 88 TYR A N 1
ATOM 685 C CA . TYR A 1 88 ? -1.114 6.882 4.046 1.00 91.56 88 TYR A CA 1
ATOM 686 C C . TYR A 1 88 ? -1.992 5.830 4.732 1.00 91.56 88 TYR A C 1
ATOM 688 O O . TYR A 1 88 ? -3.070 6.148 5.220 1.00 91.56 88 TYR A O 1
ATOM 696 N N . ALA A 1 89 ? -1.514 4.589 4.832 1.00 90.62 89 ALA A N 1
ATOM 697 C CA . ALA A 1 89 ? -2.244 3.500 5.472 1.00 90.62 89 ALA A CA 1
ATOM 698 C C . ALA A 1 89 ? -2.521 3.762 6.964 1.00 90.62 89 ALA A C 1
ATOM 700 O O . ALA A 1 89 ? -3.561 3.351 7.474 1.00 90.62 89 ALA A O 1
ATOM 701 N N . SER A 1 90 ? -1.629 4.470 7.668 1.00 89.38 90 SER A N 1
ATOM 702 C CA . SER A 1 90 ? -1.831 4.815 9.081 1.00 89.38 90 SER A CA 1
ATOM 703 C C . SER A 1 90 ? -2.840 5.943 9.315 1.00 89.38 90 SER A C 1
ATOM 705 O O . SER A 1 90 ? -3.377 6.045 10.419 1.00 89.38 90 SER A O 1
ATOM 707 N N . THR A 1 91 ? -3.138 6.762 8.301 1.00 88.50 91 THR A N 1
ATOM 708 C CA . THR A 1 91 ? -4.166 7.818 8.362 1.00 88.50 91 THR A CA 1
ATOM 709 C C . THR A 1 91 ? -5.447 7.473 7.607 1.00 88.50 91 THR A C 1
ATOM 711 O O . THR A 1 91 ? -6.442 8.188 7.748 1.00 88.50 91 THR A O 1
ATOM 714 N N . ALA A 1 92 ? -5.441 6.404 6.810 1.00 87.88 92 ALA A N 1
ATOM 715 C CA . ALA A 1 92 ? -6.599 5.968 6.055 1.00 87.88 92 ALA A CA 1
ATOM 716 C C . ALA A 1 92 ? -7.729 5.512 6.998 1.00 87.88 92 ALA A C 1
ATOM 718 O O . ALA A 1 92 ? -7.470 4.842 8.005 1.00 87.88 92 ALA A O 1
ATOM 719 N N . PRO A 1 93 ? -8.991 5.860 6.692 1.00 87.19 93 PRO A N 1
ATOM 720 C CA . PRO A 1 93 ? -10.119 5.408 7.487 1.00 87.19 93 PRO A CA 1
ATOM 721 C C . PRO A 1 93 ? -10.246 3.885 7.383 1.00 87.19 93 PRO A C 1
ATOM 723 O O . PRO A 1 93 ? -10.172 3.313 6.291 1.00 87.19 93 PRO A O 1
ATOM 726 N N . ARG A 1 94 ? -10.441 3.235 8.532 1.00 88.44 94 ARG A N 1
ATOM 727 C CA . ARG A 1 94 ? -10.651 1.790 8.626 1.00 88.44 94 ARG A CA 1
ATOM 728 C C . ARG A 1 94 ? -12.129 1.467 8.772 1.00 88.44 94 ARG A C 1
ATOM 730 O O . ARG A 1 94 ? -12.852 2.194 9.450 1.00 88.44 94 ARG A O 1
ATOM 737 N N . SER A 1 95 ? -12.558 0.376 8.152 1.00 80.50 95 SER A N 1
ATOM 738 C CA . SER A 1 95 ? -13.877 -0.194 8.370 1.00 80.50 95 SER A CA 1
ATOM 739 C C . SER A 1 95 ? -13.915 -0.758 9.785 1.00 80.50 95 SER A C 1
ATOM 741 O O . SER A 1 95 ? -13.204 -1.710 10.105 1.00 80.50 95 SER A O 1
ATOM 743 N N . THR A 1 96 ? -14.709 -0.142 10.652 1.00 67.38 96 THR A N 1
ATOM 744 C CA . THR A 1 96 ? -15.070 -0.724 11.942 1.00 67.38 96 THR A CA 1
ATOM 745 C C . THR A 1 96 ? -16.175 -1.737 11.675 1.00 67.38 96 THR A C 1
ATOM 747 O O . THR A 1 96 ? -17.321 -1.336 11.467 1.00 67.38 96 THR A O 1
ATOM 750 N N . ASN A 1 97 ? -15.818 -3.020 11.593 1.00 52.12 97 ASN A N 1
ATOM 751 C CA . ASN A 1 97 ? -16.795 -4.087 11.827 1.00 52.12 97 ASN A CA 1
ATOM 752 C C . ASN A 1 97 ? -17.184 -4.103 13.307 1.00 52.12 97 ASN A C 1
ATOM 754 O O . ASN A 1 97 ? -16.275 -3.883 14.143 1.00 52.12 97 ASN A O 1
#

Organism: Corchorus capsularis (NCBI:txid210143)

Secondary structure (DSSP, 8-state):
-------HHHHHHHHHHHHHHHHHHHHHHHHHHT-BTTEE-HHHHHHHHHHTTBSSHHHHHHHHHHHHHSSS-EETT-HHHHHHHHHHHHHSPB---

Mean predicted aligned error: 9.11 Å

Foldseek 3Di:
DDDPPCPPVNVVVVVVVVVVVVLLVVLLVLLVVLDDPQWFDLVSQLVSLVVLQFPPSSVLSQVLQCVLPRGGTARSVPCSSSVSSSVSSVPGDGDDD

Radius of gyration: 16.61 Å; Cα contacts (8 Å, |Δi|>4): 109; chains: 1; bounding box: 36×28×55 Å